Protein AF-M6GMJ0-F1 (afdb_monomer_lite)

Radius of gyration: 12.58 Å; chains: 1; bounding box: 28×21×32 Å

Sequence (49 aa):
MAVVQDPLTAEIALMPRSAIEATSVDYVLSLEKIAELFIRLDQNNLEQR

Structure (mmCIF, N/CA/C/O backbone):
data_AF-M6GMJ0-F1
#
_entry.id   AF-M6GMJ0-F1
#
loop_
_atom_site.group_PDB
_atom_site.id
_atom_site.type_symbol
_atom_site.label_atom_id
_atom_site.label_alt_id
_atom_site.label_comp_id
_atom_site.label_asym_id
_atom_site.label_entity_id
_atom_site.label_seq_id
_atom_site.pdbx_PDB_ins_code
_atom_site.Cartn_x
_atom_site.Cartn_y
_atom_site.Cartn_z
_atom_site.occupancy
_atom_site.B_iso_or_equiv
_atom_site.auth_seq_id
_atom_site.auth_comp_id
_atom_site.auth_asym_id
_atom_site.auth_atom_id
_atom_site.pdbx_PDB_model_num
ATOM 1 N N . MET A 1 1 ? -9.751 -2.529 5.289 1.00 89.75 1 MET A N 1
ATOM 2 C CA . MET A 1 1 ? -8.849 -1.505 4.741 1.00 89.75 1 MET A CA 1
ATOM 3 C C . MET A 1 1 ? -7.537 -2.169 4.366 1.00 89.75 1 MET A C 1
ATOM 5 O O . MET A 1 1 ? -6.968 -2.854 5.210 1.00 89.75 1 MET A O 1
ATOM 9 N N . ALA A 1 2 ? -7.093 -2.003 3.127 1.00 96.56 2 ALA A N 1
ATOM 10 C CA . ALA A 1 2 ? -5.820 -2.472 2.601 1.00 96.56 2 ALA A CA 1
ATOM 11 C C . ALA A 1 2 ? -4.943 -1.267 2.229 1.00 96.56 2 ALA A C 1
ATOM 13 O O . ALA A 1 2 ? -5.373 -0.375 1.497 1.00 96.56 2 ALA A O 1
ATOM 14 N N . VAL A 1 3 ? -3.712 -1.252 2.742 1.00 98.12 3 VAL A N 1
ATOM 15 C CA . VAL A 1 3 ? -2.707 -0.213 2.483 1.00 98.12 3 VAL A CA 1
ATOM 16 C C . VAL A 1 3 ? -1.489 -0.886 1.865 1.00 98.12 3 VAL A C 1
ATOM 18 O O . VAL A 1 3 ? -0.974 -1.851 2.427 1.00 98.12 3 VAL A O 1
ATOM 21 N N . VAL A 1 4 ? -1.039 -0.391 0.716 1.00 98.31 4 VAL A N 1
ATOM 22 C CA . VAL A 1 4 ? 0.113 -0.921 -0.024 1.00 98.31 4 VAL A CA 1
ATOM 23 C C . VAL A 1 4 ? 1.142 0.191 -0.227 1.00 98.31 4 VAL A C 1
ATOM 25 O O . VAL A 1 4 ? 0.784 1.343 -0.475 1.00 98.31 4 VAL A O 1
ATOM 28 N N . GLN A 1 5 ? 2.432 -0.143 -0.122 1.00 98.56 5 GLN A N 1
ATOM 29 C CA . GLN A 1 5 ? 3.502 0.803 -0.437 1.00 98.56 5 GLN A CA 1
ATOM 30 C C . GLN A 1 5 ? 3.506 1.136 -1.932 1.00 98.56 5 GLN A C 1
ATOM 32 O O . GLN A 1 5 ? 3.379 0.243 -2.761 1.00 98.56 5 GLN A O 1
ATOM 37 N N . ASP A 1 6 ? 3.693 2.401 -2.293 1.00 98.44 6 ASP A N 1
ATOM 38 C CA . ASP A 1 6 ? 3.806 2.833 -3.681 1.00 98.44 6 ASP A CA 1
ATOM 39 C C . ASP A 1 6 ? 4.980 2.103 -4.362 1.00 98.44 6 ASP A C 1
ATOM 41 O O . ASP A 1 6 ? 6.131 2.296 -3.942 1.00 98.44 6 ASP A O 1
ATOM 45 N N . PRO A 1 7 ? 4.722 1.296 -5.416 1.00 98.38 7 PRO A N 1
ATOM 46 C CA . PRO A 1 7 ? 5.761 0.583 -6.150 1.00 98.38 7 PRO A CA 1
ATOM 47 C C . PRO A 1 7 ? 6.882 1.478 -6.695 1.00 98.38 7 PRO A C 1
ATOM 49 O O . PRO A 1 7 ? 7.966 0.964 -6.958 1.00 98.38 7 PRO A O 1
ATOM 52 N N . LEU A 1 8 ? 6.640 2.781 -6.890 1.00 98.19 8 LEU A N 1
ATOM 53 C CA . LEU A 1 8 ? 7.651 3.748 -7.341 1.00 98.19 8 LEU A CA 1
ATOM 54 C C . LEU A 1 8 ? 8.680 4.097 -6.259 1.00 98.19 8 LEU A C 1
ATOM 56 O O . LEU A 1 8 ? 9.783 4.529 -6.582 1.00 98.19 8 LEU A O 1
ATOM 60 N N . THR A 1 9 ? 8.313 3.931 -4.988 1.00 97.56 9 THR A N 1
ATOM 61 C CA 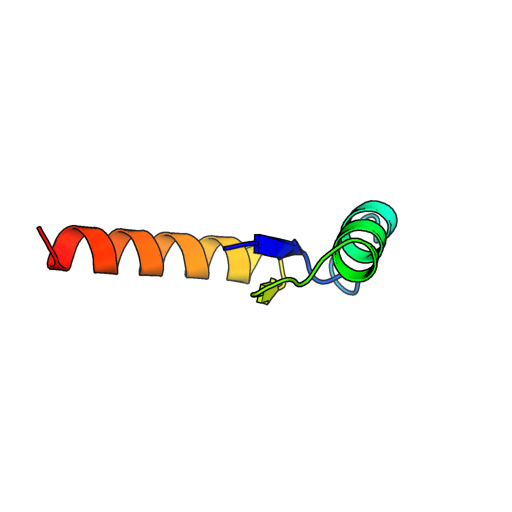. THR A 1 9 ? 9.157 4.267 -3.826 1.00 97.56 9 THR A CA 1
ATOM 62 C C . THR A 1 9 ? 9.660 3.033 -3.081 1.00 97.56 9 THR A C 1
ATOM 64 O O . THR A 1 9 ? 10.499 3.143 -2.191 1.00 97.56 9 THR A O 1
ATOM 67 N N . ALA A 1 10 ? 9.132 1.856 -3.418 1.00 97.62 10 ALA A N 1
ATOM 68 C CA . ALA A 1 10 ? 9.548 0.596 -2.831 1.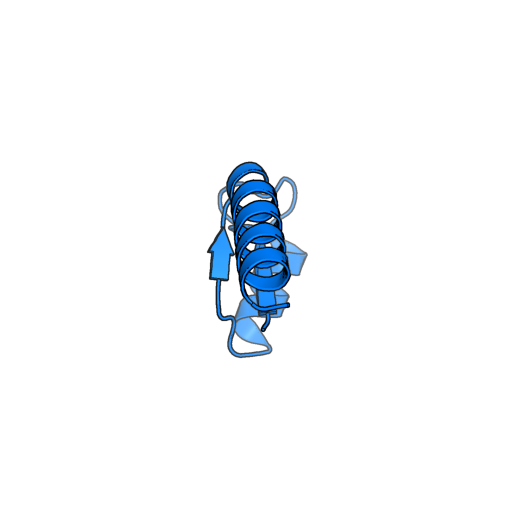00 97.62 10 ALA A CA 1
ATOM 69 C C . ALA A 1 10 ? 10.948 0.204 -3.314 1.00 97.62 10 ALA A C 1
ATOM 71 O O . ALA A 1 10 ? 11.237 0.264 -4.507 1.00 97.62 10 ALA A O 1
ATOM 72 N N . GLU A 1 11 ? 11.786 -0.284 -2.397 1.00 97.69 11 GLU A N 1
ATOM 73 C CA . GLU A 1 11 ? 13.091 -0.863 -2.742 1.00 97.69 11 GLU A CA 1
ATOM 74 C C . GLU A 1 11 ? 12.930 -2.031 -3.729 1.00 97.69 11 GLU A C 1
ATOM 76 O O . GLU A 1 11 ? 13.667 -2.137 -4.706 1.00 97.69 11 GLU A O 1
ATOM 81 N N . ILE A 1 12 ? 11.903 -2.866 -3.515 1.00 97.88 12 ILE A N 1
ATOM 82 C CA . ILE A 1 12 ? 11.502 -3.950 -4.414 1.00 97.88 12 ILE A CA 1
ATOM 83 C C . ILE A 1 12 ? 9.995 -3.866 -4.680 1.00 97.88 12 ILE A C 1
ATOM 85 O O . ILE A 1 12 ? 9.165 -4.178 -3.828 1.00 97.88 12 ILE A O 1
ATOM 89 N N . ALA A 1 13 ? 9.634 -3.507 -5.911 1.00 98.25 13 ALA A N 1
ATOM 90 C CA . ALA A 1 13 ? 8.246 -3.300 -6.330 1.00 98.25 13 ALA A CA 1
ATOM 91 C C . ALA A 1 13 ? 7.410 -4.588 -6.495 1.00 98.25 13 ALA A C 1
ATOM 93 O O . ALA A 1 13 ? 6.208 -4.500 -6.748 1.00 98.25 13 ALA A O 1
ATOM 94 N N . LEU A 1 14 ? 8.015 -5.780 -6.382 1.00 98.50 14 LEU A N 1
ATOM 95 C CA . LEU A 1 14 ? 7.350 -7.055 -6.687 1.00 98.50 14 LEU A CA 1
ATOM 96 C C . LEU A 1 14 ? 6.129 -7.313 -5.791 1.00 98.50 14 LEU A C 1
ATOM 98 O O . LEU A 1 14 ? 5.038 -7.563 -6.301 1.00 98.50 14 LEU A O 1
ATOM 102 N N . MET A 1 15 ? 6.300 -7.234 -4.467 1.00 97.38 15 MET A N 1
ATOM 103 C CA . MET A 1 15 ? 5.211 -7.478 -3.515 1.00 97.38 15 MET A CA 1
ATOM 104 C C . MET A 1 15 ? 4.097 -6.421 -3.643 1.00 97.38 15 MET A C 1
ATOM 106 O O . MET A 1 15 ? 2.946 -6.827 -3.806 1.00 97.38 15 MET A O 1
ATOM 110 N N . PRO A 1 16 ? 4.388 -5.101 -3.658 1.00 98.25 16 PRO A N 1
ATOM 111 C CA . PRO A 1 16 ? 3.359 -4.087 -3.874 1.00 98.25 16 PRO A CA 1
ATOM 112 C C . PRO A 1 16 ? 2.543 -4.260 -5.156 1.00 98.25 16 PRO A C 1
ATOM 114 O O . PRO A 1 16 ? 1.316 -4.196 -5.110 1.00 98.25 16 PRO A O 1
ATOM 117 N N . ARG A 1 17 ? 3.199 -4.526 -6.296 1.00 98.50 17 ARG A N 1
ATOM 118 C CA . ARG A 1 17 ? 2.501 -4.757 -7.574 1.00 98.50 17 ARG A CA 1
ATOM 119 C C . ARG A 1 17 ? 1.600 -5.981 -7.507 1.00 98.50 17 ARG A C 1
ATOM 121 O O . ARG A 1 17 ? 0.437 -5.890 -7.879 1.00 98.50 17 ARG A O 1
ATOM 128 N N . SER A 1 18 ? 2.113 -7.076 -6.947 1.00 98.31 18 SER A N 1
ATOM 129 C CA . SER A 1 18 ? 1.337 -8.309 -6.782 1.00 98.31 18 SER A CA 1
ATOM 130 C C . SER A 1 18 ? 0.085 -8.077 -5.929 1.00 98.31 18 SER A C 1
ATOM 132 O O . SER A 1 18 ? -0.983 -8.582 -6.256 1.00 98.31 18 SER A O 1
ATOM 134 N N . ALA A 1 19 ? 0.190 -7.285 -4.856 1.00 97.94 19 ALA A N 1
ATOM 135 C CA . ALA A 1 19 ? -0.951 -6.958 -4.002 1.00 97.94 19 ALA A CA 1
ATOM 136 C C . ALA A 1 19 ? -2.010 -6.109 -4.730 1.00 97.94 19 ALA A C 1
ATOM 138 O O . ALA A 1 19 ? -3.198 -6.392 -4.602 1.00 97.94 19 ALA A O 1
ATOM 139 N N . ILE A 1 20 ? -1.583 -5.110 -5.514 1.00 98.25 20 ILE A N 1
ATOM 140 C CA . ILE A 1 20 ? -2.476 -4.248 -6.312 1.00 98.25 20 ILE A CA 1
ATOM 141 C C . ILE A 1 20 ? -3.207 -5.052 -7.398 1.00 98.25 20 ILE A C 1
ATOM 143 O O . ILE A 1 20 ? -4.376 -4.797 -7.671 1.00 98.25 20 ILE A O 1
ATOM 147 N N . GLU A 1 21 ? -2.534 -6.020 -8.019 1.00 98.19 21 GLU A N 1
ATOM 148 C CA . GLU A 1 21 ? -3.132 -6.879 -9.048 1.00 98.19 21 GLU A CA 1
ATOM 149 C C . GLU A 1 21 ? -4.082 -7.933 -8.458 1.00 98.19 21 GLU A C 1
ATOM 151 O O . GLU A 1 21 ? -5.078 -8.289 -9.087 1.00 98.19 21 GLU A O 1
ATOM 156 N N . ALA A 1 22 ? -3.791 -8.436 -7.254 1.00 98.00 22 ALA A N 1
ATOM 157 C CA . ALA A 1 22 ? -4.547 -9.522 -6.634 1.00 98.00 22 ALA A CA 1
ATOM 158 C C . ALA A 1 22 ? -5.853 -9.075 -5.955 1.00 98.00 22 ALA A C 1
ATOM 160 O O . ALA A 1 22 ? -6.750 -9.899 -5.766 1.00 98.00 22 ALA A O 1
ATOM 161 N N . THR A 1 23 ? -5.969 -7.811 -5.538 1.00 95.19 23 THR A N 1
ATOM 162 C CA . THR A 1 23 ? -7.140 -7.315 -4.798 1.00 95.19 23 THR A CA 1
ATOM 163 C C . THR A 1 23 ? -7.321 -5.805 -4.943 1.00 95.19 23 THR A C 1
ATOM 165 O O . THR A 1 23 ? -6.385 -5.073 -5.244 1.00 95.19 23 THR A O 1
ATOM 168 N N . SER A 1 24 ? -8.529 -5.308 -4.661 1.00 96.75 24 SER A N 1
ATOM 169 C CA . SER A 1 24 ? -8.753 -3.874 -4.464 1.00 96.75 24 SER A CA 1
ATOM 170 C C . SER A 1 24 ? -7.985 -3.373 -3.238 1.00 96.75 24 SER A C 1
ATOM 172 O O . SER A 1 24 ? -7.995 -4.012 -2.183 1.00 96.75 24 SER A O 1
ATOM 174 N N . VAL A 1 25 ? -7.333 -2.221 -3.391 1.00 97.88 25 VAL A N 1
ATOM 175 C CA . VAL A 1 25 ? -6.518 -1.559 -2.367 1.00 97.88 25 VAL A CA 1
ATOM 176 C C . VAL A 1 25 ? -7.094 -0.169 -2.112 1.00 97.88 25 VAL A C 1
ATOM 178 O O . VAL A 1 25 ? -7.408 0.544 -3.062 1.00 97.88 25 VAL A O 1
ATOM 181 N N . ASP A 1 26 ? -7.218 0.225 -0.844 1.00 98.31 26 ASP A N 1
ATOM 182 C CA . ASP A 1 26 ? -7.777 1.531 -0.469 1.00 98.31 26 ASP A CA 1
ATOM 183 C C . ASP A 1 26 ? -6.739 2.656 -0.604 1.00 98.31 26 ASP A C 1
ATOM 185 O O . ASP A 1 26 ? -7.069 3.777 -0.989 1.00 98.31 26 ASP A O 1
ATOM 189 N N . TYR A 1 27 ? -5.471 2.353 -0.304 1.00 98.38 27 TYR A N 1
ATOM 190 C CA . TYR A 1 27 ? -4.379 3.323 -0.321 1.00 98.38 27 TYR A CA 1
ATOM 191 C C . TYR A 1 27 ? -3.103 2.749 -0.937 1.00 98.38 27 TYR A C 1
ATOM 193 O O . TYR A 1 27 ? -2.606 1.710 -0.502 1.00 98.38 27 TYR A O 1
ATOM 201 N N . VAL A 1 28 ? -2.533 3.488 -1.890 1.00 98.44 28 VAL A N 1
ATOM 202 C CA . VAL A 1 28 ? -1.179 3.275 -2.418 1.00 98.44 28 VAL A CA 1
ATOM 203 C C . VAL A 1 28 ? -0.339 4.492 -2.031 1.00 98.44 28 VAL A C 1
ATOM 205 O O . VAL A 1 28 ? -0.632 5.603 -2.472 1.00 98.44 28 VAL A O 1
ATOM 208 N N . LEU A 1 29 ? 0.640 4.313 -1.141 1.00 98.62 29 LEU A N 1
ATOM 209 C CA . LEU A 1 29 ? 1.336 5.418 -0.462 1.00 98.62 29 LEU A CA 1
ATOM 210 C C . LEU A 1 29 ? 2.837 5.153 -0.314 1.00 98.62 29 LEU A C 1
ATOM 212 O O . LEU A 1 29 ? 3.240 4.012 -0.132 1.0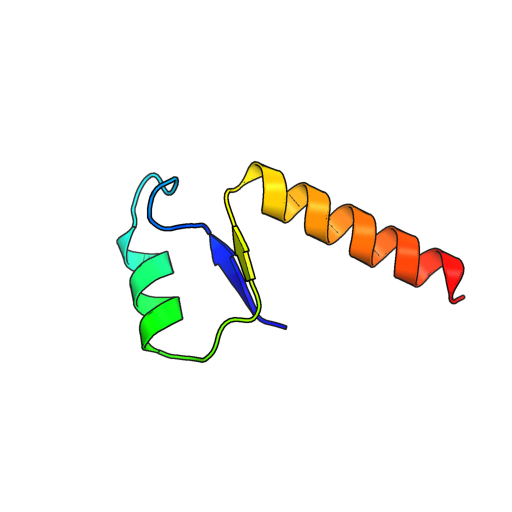0 98.62 29 LEU A O 1
ATOM 216 N N . SER A 1 30 ? 3.673 6.196 -0.304 1.00 98.25 30 SER A N 1
ATOM 217 C CA . SER A 1 30 ? 5.072 6.043 0.130 1.00 98.25 30 SER A CA 1
ATOM 218 C C . SER A 1 30 ? 5.150 5.618 1.601 1.00 98.25 30 SER A C 1
ATOM 220 O O . SER A 1 30 ? 4.186 5.783 2.355 1.00 98.25 30 SER A O 1
ATOM 222 N N . LEU A 1 31 ? 6.301 5.090 2.026 1.00 96.81 31 LEU A N 1
ATOM 223 C CA . LEU A 1 31 ? 6.475 4.552 3.378 1.00 96.81 31 LEU A CA 1
ATOM 224 C C . LEU A 1 31 ? 6.180 5.594 4.471 1.00 96.81 31 LEU A C 1
ATOM 226 O O . LEU A 1 31 ? 5.514 5.292 5.459 1.00 96.81 31 LEU A O 1
ATOM 230 N N . GLU A 1 32 ? 6.603 6.838 4.261 1.00 96.94 32 GLU A N 1
ATOM 231 C CA . GLU A 1 32 ? 6.394 7.953 5.191 1.00 96.94 32 GLU A CA 1
ATOM 232 C C . GLU A 1 32 ? 4.899 8.261 5.347 1.00 96.94 32 GLU A C 1
ATOM 234 O O . GLU A 1 32 ? 4.387 8.412 6.457 1.00 96.94 32 GLU A O 1
ATOM 239 N N . LYS A 1 33 ? 4.163 8.258 4.230 1.00 98.38 33 LYS A N 1
ATOM 240 C CA . LYS A 1 33 ? 2.721 8.533 4.215 1.00 98.38 33 LYS A CA 1
ATOM 241 C C . LYS A 1 33 ? 1.891 7.410 4.835 1.00 98.38 33 LYS A C 1
ATOM 243 O O . LYS A 1 33 ? 0.795 7.680 5.326 1.00 98.38 33 LYS A O 1
ATOM 248 N N . ILE A 1 34 ? 2.387 6.169 4.834 1.00 98.31 34 ILE A N 1
ATOM 249 C CA . ILE A 1 34 ? 1.746 5.056 5.554 1.00 98.31 34 ILE A CA 1
ATOM 250 C C . ILE A 1 34 ? 1.763 5.333 7.060 1.00 98.31 34 ILE A C 1
ATOM 252 O O . ILE A 1 34 ? 0.727 5.215 7.715 1.00 98.31 34 ILE A O 1
ATOM 256 N N . ALA A 1 35 ? 2.905 5.764 7.604 1.00 96.94 35 ALA A N 1
ATOM 257 C CA . ALA A 1 35 ? 3.006 6.117 9.019 1.00 96.94 35 ALA A 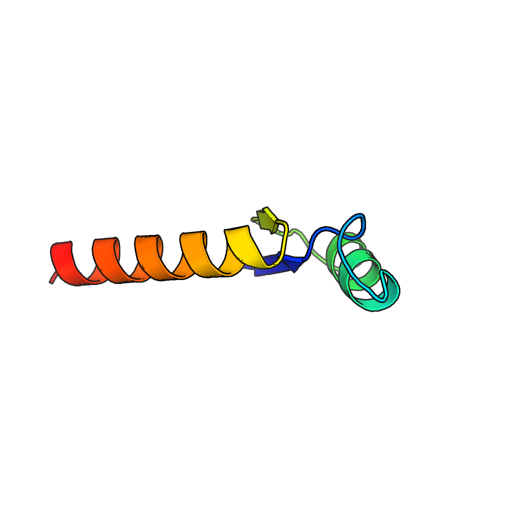CA 1
ATOM 258 C C . ALA A 1 35 ? 2.075 7.291 9.380 1.00 96.94 35 ALA A C 1
ATOM 260 O O . ALA A 1 35 ? 1.320 7.208 10.351 1.00 96.94 35 ALA A O 1
ATOM 261 N N . GLU A 1 36 ? 2.055 8.348 8.561 1.00 98.25 36 GLU A N 1
ATOM 262 C CA . GLU A 1 36 ? 1.146 9.491 8.743 1.00 98.25 36 GLU A CA 1
ATOM 263 C C . GLU A 1 36 ? -0.338 9.097 8.679 1.00 98.25 36 GLU A C 1
ATOM 265 O O . GLU A 1 36 ? -1.175 9.672 9.382 1.00 98.25 36 GLU A O 1
ATOM 270 N N . LEU A 1 37 ? -0.703 8.144 7.814 1.00 97.88 37 LEU A N 1
ATOM 271 C CA . LEU A 1 37 ? -2.064 7.615 7.749 1.00 97.88 37 LEU A CA 1
ATOM 272 C C . LEU A 1 37 ? -2.432 6.909 9.058 1.00 97.88 37 LEU A C 1
ATOM 274 O O . LEU A 1 37 ? -3.486 7.197 9.620 1.00 97.88 3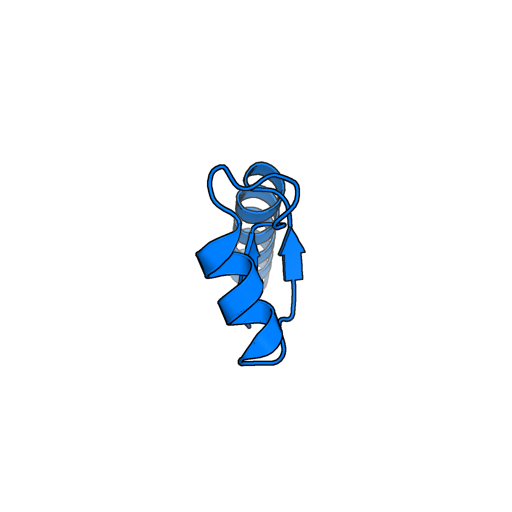7 LEU A O 1
ATOM 278 N N . PHE A 1 38 ? -1.571 6.026 9.563 1.00 97.25 38 PHE A N 1
ATOM 279 C CA . PHE A 1 38 ? -1.864 5.262 10.777 1.00 97.25 38 PHE A CA 1
ATOM 280 C C . PHE A 1 38 ? -1.961 6.134 12.028 1.00 97.25 38 PHE A C 1
ATOM 282 O O . PHE A 1 38 ? -2.878 5.924 12.818 1.00 97.25 38 PHE A O 1
ATOM 289 N N . ILE A 1 39 ? -1.112 7.157 12.172 1.00 97.12 39 ILE A N 1
ATOM 290 C CA . ILE A 1 39 ? -1.222 8.121 13.280 1.00 97.12 39 ILE A CA 1
ATOM 291 C C . ILE A 1 39 ? -2.572 8.846 13.242 1.00 97.12 39 ILE A C 1
ATOM 293 O O . ILE A 1 39 ? -3.249 8.936 14.263 1.00 97.12 39 ILE A O 1
ATOM 297 N N . ARG A 1 40 ? -3.000 9.328 12.068 1.00 96.81 40 ARG A N 1
ATOM 298 C CA . ARG A 1 40 ? -4.294 10.020 11.930 1.00 96.81 40 ARG A CA 1
ATOM 299 C C . ARG A 1 40 ? -5.476 9.103 12.228 1.00 96.81 40 ARG A C 1
ATOM 301 O O . ARG A 1 40 ? -6.429 9.528 12.871 1.00 96.81 40 ARG A O 1
ATOM 308 N N . LEU A 1 41 ? -5.427 7.853 11.768 1.00 96.12 41 LEU A N 1
ATOM 309 C CA . LEU A 1 41 ? -6.479 6.877 12.055 1.00 96.12 41 LEU A CA 1
ATOM 310 C C . LEU A 1 41 ? -6.569 6.557 13.552 1.00 96.12 41 LEU A C 1
ATOM 312 O O . LEU A 1 41 ? -7.676 6.421 14.067 1.00 96.12 41 LEU A O 1
ATOM 316 N N . ASP A 1 42 ? -5.432 6.474 14.244 1.00 96.06 42 ASP A N 1
ATOM 317 C CA . ASP A 1 42 ? -5.393 6.260 15.693 1.00 96.06 42 ASP A CA 1
ATOM 318 C C . ASP A 1 42 ? -5.927 7.473 16.470 1.00 96.06 42 ASP A C 1
ATOM 320 O O . ASP A 1 42 ? -6.794 7.325 17.330 1.00 96.06 42 ASP A O 1
ATOM 324 N N . GLN A 1 43 ? -5.508 8.687 16.101 1.00 95.88 43 GLN A N 1
ATOM 325 C CA . GLN A 1 43 ? -6.025 9.931 16.685 1.00 95.88 43 GLN A CA 1
ATOM 326 C C . GLN A 1 43 ? -7.547 10.040 16.528 1.00 95.88 43 GLN A C 1
ATOM 328 O O . GLN A 1 43 ? -8.252 10.264 17.510 1.00 95.88 43 GLN A O 1
ATOM 333 N N . ASN A 1 44 ? -8.065 9.773 15.327 1.00 92.69 44 ASN A N 1
ATOM 334 C CA . ASN A 1 44 ? -9.505 9.777 15.067 1.00 92.69 44 ASN A CA 1
ATOM 335 C C . ASN A 1 44 ? -10.259 8.694 15.862 1.00 92.69 44 ASN A C 1
ATOM 337 O O . ASN A 1 44 ? -11.443 8.860 16.141 1.00 92.69 44 ASN A O 1
ATOM 341 N N . ASN A 1 45 ? -9.611 7.574 16.199 1.00 90.94 45 ASN A N 1
ATOM 342 C CA . ASN A 1 45 ? -10.199 6.525 17.037 1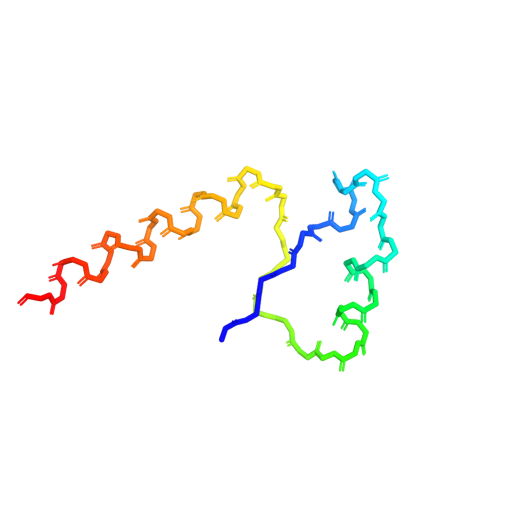.00 90.94 45 ASN A CA 1
ATOM 343 C C . ASN A 1 45 ? -10.252 6.956 18.512 1.00 90.94 45 ASN A C 1
ATOM 345 O O . ASN A 1 45 ? -11.245 6.704 19.188 1.00 90.94 45 ASN A O 1
ATOM 349 N N . LEU A 1 46 ? -9.217 7.642 19.008 1.00 86.06 46 LEU A N 1
ATOM 350 C CA . LEU A 1 46 ? -9.198 8.192 20.368 1.00 86.06 46 LEU A CA 1
ATOM 351 C C . LEU A 1 46 ? -10.254 9.283 20.573 1.00 86.06 46 LEU A C 1
ATOM 353 O O . LEU A 1 46 ? -10.898 9.293 21.615 1.00 86.06 46 LEU A O 1
ATOM 357 N N . GLU A 1 47 ? -10.467 10.161 19.590 1.00 83.12 47 GLU A N 1
ATOM 358 C CA . GLU A 1 47 ? -11.496 11.215 19.656 1.00 83.12 47 GLU A CA 1
ATOM 359 C C . GLU A 1 47 ? -12.936 10.672 19.647 1.00 83.12 47 GLU A C 1
ATOM 361 O O . GLU A 1 47 ? -13.862 11.377 20.045 1.00 83.12 47 GLU A O 1
ATOM 366 N N . GLN A 1 48 ? -13.140 9.431 19.193 1.00 70.62 48 GLN A N 1
ATOM 367 C CA . GLN A 1 48 ? -14.455 8.782 19.125 1.00 70.62 48 GLN A CA 1
ATOM 368 C C . GLN A 1 48 ? -14.792 7.911 20.348 1.00 70.62 48 GLN A C 1
ATOM 370 O O . GLN A 1 48 ? -15.865 7.304 20.375 1.00 70.62 48 GLN A O 1
ATOM 375 N N . ARG A 1 49 ? -13.895 7.820 21.335 1.00 66.38 49 ARG A N 1
ATOM 376 C CA . ARG A 1 49 ? -14.082 7.060 22.582 1.00 66.38 49 ARG A CA 1
ATOM 377 C C . ARG A 1 49 ? -14.563 7.946 23.722 1.00 66.38 49 ARG A C 1
ATOM 379 O O . ARG A 1 49 ? -15.395 7.441 24.507 1.00 66.38 49 ARG A O 1
#

Foldseek 3Di:
DAEAEALVQDPHSPVRVCVVVVDDHPYHYHPVVVVVVVVVVVVVVVVVD

Secondary structure (DSSP, 8-state):
--EEE-TTT-SS-HHHHHHHHHS--SEEE-HHHHHHHHHHHHHHHHTT-

pLDDT: mean 95.57, std 6.4, range [66.38, 98.62]

InterPro domains:
  IPR000673 Signal transduction response regulator, chemotaxis, protein-glutamate methylesterase [PF01339] (2-36)
  IPR035909 Methylesterase CheB, C-terminal [G3DSA:3.40.50.180] (1-46)
  IPR035909 Methylesterase CheB, C-terminal [SSF52738] (2-45)

Organism: NCBI:txid1001590